Protein AF-A0A0N5CQH5-F1 (afdb_monomer_lite)

Foldseek 3Di:
DQPLDDQVNLVVVPPDDDDDDDDPPDDPVRVVVVVLVVSQVVSLVSHDQDPFDWDWDFDWDQDPPPRDTDGPDIDTDGDCVVVVVCVVPNGVPPPPDDD

Structure (mmCIF, N/CA/C/O backbone):
data_AF-A0A0N5CQH5-F1
#
_entry.id   AF-A0A0N5CQH5-F1
#
loop_
_atom_site.group_PDB
_atom_site.id
_atom_site.type_symbol
_atom_site.label_atom_id
_atom_site.label_alt_id
_atom_site.label_comp_id
_atom_site.label_asym_id
_atom_site.label_entity_id
_atom_site.label_seq_id
_atom_site.pdbx_PDB_ins_code
_atom_site.Cartn_x
_atom_site.Cartn_y
_atom_site.Cartn_z
_atom_site.occupancy
_atom_site.B_iso_or_equiv
_atom_site.auth_seq_id
_atom_site.auth_comp_id
_atom_site.auth_asym_id
_atom_site.auth_atom_id
_atom_site.pdbx_PDB_model_num
ATOM 1 N N . MET A 1 1 ? -9.190 -17.224 -14.661 1.00 32.72 1 MET A N 1
ATOM 2 C CA . MET A 1 1 ? -9.340 -17.250 -13.189 1.00 32.72 1 MET A CA 1
ATOM 3 C C . MET A 1 1 ? -8.285 -16.333 -12.590 1.00 32.72 1 MET A C 1
ATOM 5 O O . MET A 1 1 ? -7.110 -16.576 -12.823 1.00 32.72 1 MET A O 1
ATOM 9 N N . ARG A 1 2 ? -8.675 -15.240 -11.918 1.00 46.50 2 ARG A N 1
ATOM 10 C CA . ARG A 1 2 ? -7.734 -14.376 -11.185 1.00 46.50 2 ARG A CA 1
ATOM 11 C C . ARG A 1 2 ? -7.550 -14.997 -9.802 1.00 46.50 2 ARG A C 1
ATOM 13 O O . ARG A 1 2 ? -8.485 -14.977 -9.011 1.00 46.50 2 ARG A O 1
ATOM 20 N N . ASN A 1 3 ? -6.396 -15.605 -9.545 1.00 49.84 3 ASN A N 1
ATOM 21 C CA . ASN A 1 3 ? -6.068 -16.070 -8.201 1.00 49.84 3 ASN A CA 1
ATOM 22 C C . ASN A 1 3 ? -5.907 -14.832 -7.314 1.00 49.84 3 ASN A C 1
ATOM 24 O O . ASN A 1 3 ? -5.105 -13.960 -7.643 1.00 49.84 3 ASN A O 1
ATOM 28 N N . LEU A 1 4 ? -6.684 -14.733 -6.232 1.00 50.44 4 LEU A N 1
ATOM 29 C CA . LEU A 1 4 ? -6.477 -13.716 -5.203 1.00 50.44 4 LEU A CA 1
ATOM 30 C C . LEU A 1 4 ? -5.095 -13.941 -4.586 1.00 50.44 4 LEU A C 1
ATOM 32 O O . LEU A 1 4 ? -4.907 -14.799 -3.726 1.00 50.44 4 LEU A O 1
ATOM 36 N N . THR A 1 5 ? -4.102 -13.205 -5.068 1.00 59.34 5 THR A N 1
ATOM 37 C CA . THR A 1 5 ? -2.754 -13.242 -4.517 1.00 59.34 5 THR A CA 1
ATOM 38 C C . THR A 1 5 ? -2.713 -12.331 -3.305 1.00 59.34 5 THR A C 1
ATOM 40 O O . THR A 1 5 ? -2.864 -11.118 -3.425 1.00 59.34 5 THR A O 1
ATOM 43 N N . ASN A 1 6 ? -2.516 -12.929 -2.131 1.00 65.00 6 ASN A N 1
ATOM 44 C CA . ASN A 1 6 ? -2.274 -12.197 -0.895 1.00 65.00 6 ASN A CA 1
ATOM 45 C C . ASN A 1 6 ? -1.092 -11.231 -1.102 1.00 65.00 6 ASN A C 1
ATOM 47 O O . ASN A 1 6 ? -0.145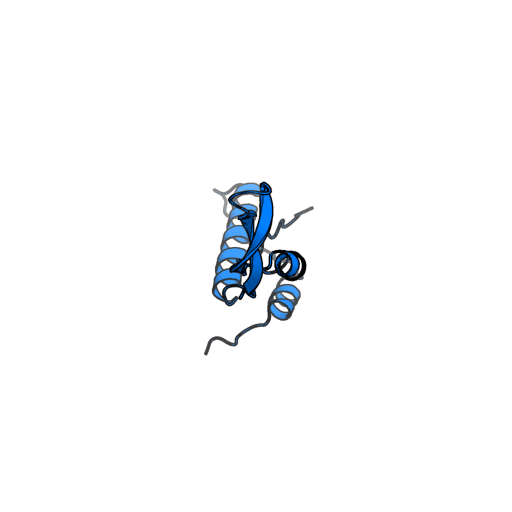 -11.569 -1.818 1.00 65.00 6 ASN A O 1
ATOM 51 N N . ALA A 1 7 ? -1.123 -10.043 -0.500 1.00 66.94 7 ALA A N 1
ATOM 52 C CA . ALA A 1 7 ? -0.135 -9.000 -0.797 1.00 66.94 7 ALA A CA 1
ATOM 53 C C . ALA A 1 7 ? 1.316 -9.431 -0.490 1.00 66.94 7 ALA A C 1
ATOM 55 O O . ALA A 1 7 ? 2.249 -9.013 -1.171 1.00 66.94 7 ALA A O 1
ATOM 56 N N . SER A 1 8 ? 1.499 -10.358 0.456 1.00 69.56 8 SER A N 1
ATOM 57 C CA . SER A 1 8 ? 2.779 -11.023 0.734 1.00 69.56 8 SER A CA 1
ATOM 58 C C . SER A 1 8 ? 3.344 -11.783 -0.471 1.00 69.56 8 SER A C 1
ATOM 60 O O . SER A 1 8 ? 4.550 -11.793 -0.692 1.00 69.56 8 SER A O 1
ATOM 62 N N . ASN A 1 9 ? 2.481 -12.406 -1.273 1.00 71.06 9 ASN A N 1
ATOM 63 C CA . ASN A 1 9 ? 2.888 -13.192 -2.435 1.00 71.06 9 ASN A CA 1
ATOM 64 C C . ASN A 1 9 ? 3.273 -12.277 -3.599 1.00 71.06 9 ASN A C 1
ATOM 66 O O . ASN A 1 9 ? 4.226 -12.570 -4.314 1.00 71.06 9 ASN A O 1
ATOM 70 N N . ILE A 1 10 ? 2.560 -11.156 -3.759 1.00 74.62 10 ILE A N 1
ATOM 71 C CA . ILE A 1 10 ? 2.904 -10.116 -4.737 1.00 74.62 10 ILE A CA 1
ATOM 72 C C . ILE A 1 10 ? 4.262 -9.513 -4.380 1.00 74.62 10 ILE A C 1
ATOM 74 O O . ILE A 1 10 ? 5.124 -9.396 -5.243 1.00 74.62 10 ILE A O 1
ATOM 78 N N . TRP A 1 11 ? 4.479 -9.199 -3.100 1.00 73.00 11 TRP A N 1
ATOM 79 C CA . TRP A 1 11 ? 5.759 -8.690 -2.618 1.00 73.00 11 TRP A CA 1
ATOM 80 C C . TRP A 1 11 ? 6.903 -9.657 -2.929 1.00 73.00 11 TRP A C 1
ATOM 82 O O . TRP A 1 11 ? 7.871 -9.262 -3.569 1.00 73.00 11 TRP A O 1
ATOM 92 N N . ASN A 1 12 ? 6.756 -10.938 -2.583 1.00 72.50 12 ASN A N 1
ATOM 93 C CA . ASN A 1 12 ? 7.766 -11.958 -2.880 1.00 72.50 12 ASN A CA 1
ATOM 94 C C . ASN A 1 12 ? 8.042 -12.109 -4.387 1.00 72.50 12 ASN A C 1
ATOM 96 O O . ASN A 1 12 ? 9.178 -12.364 -4.769 1.00 72.50 12 ASN A O 1
ATOM 100 N N . ALA A 1 13 ? 7.036 -11.920 -5.246 1.00 74.06 13 ALA A N 1
ATOM 101 C CA . ALA A 1 13 ? 7.209 -11.951 -6.700 1.00 74.06 13 ALA A CA 1
ATOM 102 C C . ALA A 1 13 ? 7.921 -10.704 -7.262 1.00 74.06 13 ALA A C 1
ATOM 104 O O . ALA A 1 13 ? 8.527 -10.779 -8.328 1.00 74.06 13 ALA A O 1
ATOM 105 N N . LEU A 1 14 ? 7.854 -9.567 -6.562 1.00 74.56 14 LEU A N 1
ATOM 106 C CA . LEU A 1 14 ? 8.508 -8.311 -6.948 1.00 74.56 14 LEU A CA 1
ATOM 107 C C . LEU A 1 14 ? 9.957 -8.197 -6.441 1.00 74.56 14 LEU A C 1
ATOM 109 O O . LEU A 1 14 ? 10.672 -7.285 -6.853 1.00 74.56 14 LEU A O 1
ATOM 113 N N . HIS A 1 15 ? 10.414 -9.123 -5.592 1.00 77.75 15 HIS A N 1
ATOM 114 C CA . HIS A 1 15 ? 11.809 -9.224 -5.143 1.00 77.75 15 HIS A CA 1
ATOM 115 C C . HIS A 1 15 ? 12.689 -9.902 -6.200 1.00 77.75 15 HIS A C 1
ATOM 117 O O . HIS A 1 15 ? 13.067 -11.065 -6.075 1.00 77.75 15 HIS A O 1
ATOM 123 N N . GLY A 1 16 ? 13.017 -9.171 -7.266 1.00 77.31 16 GLY A N 1
ATOM 124 C CA . GLY A 1 16 ? 13.861 -9.676 -8.348 1.00 77.31 16 GLY A CA 1
ATOM 125 C C . GLY A 1 16 ? 14.530 -8.577 -9.171 1.00 77.31 16 GLY A C 1
ATOM 126 O O . GLY A 1 16 ? 14.294 -7.388 -8.972 1.00 77.31 16 GLY A O 1
ATOM 127 N N . ILE A 1 17 ? 15.375 -8.992 -10.116 1.00 80.94 17 ILE A N 1
ATOM 128 C CA . ILE A 1 17 ? 16.052 -8.097 -11.063 1.00 80.94 17 ILE A CA 1
ATOM 129 C C . ILE A 1 17 ? 15.301 -8.141 -12.394 1.00 80.94 17 ILE A C 1
ATOM 131 O O . ILE A 1 17 ? 15.041 -9.219 -12.929 1.00 80.94 17 ILE A O 1
ATOM 135 N N . LEU A 1 18 ? 14.975 -6.970 -12.946 1.00 82.62 18 LEU A N 1
ATOM 136 C CA . LEU A 1 18 ? 14.311 -6.839 -14.240 1.00 82.62 18 LEU A CA 1
AT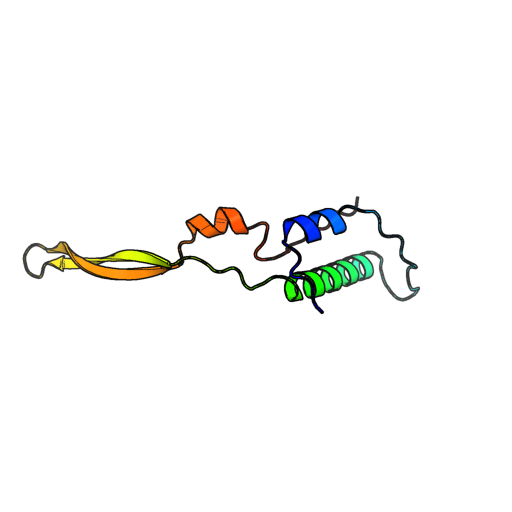OM 137 C C . LEU A 1 18 ? 15.271 -6.235 -15.275 1.00 82.62 18 LEU A C 1
ATOM 139 O O . LEU A 1 18 ? 15.623 -5.059 -15.199 1.00 82.62 18 LEU A O 1
ATOM 143 N N . CYS A 1 19 ? 15.650 -7.030 -16.276 1.00 85.81 19 CYS A N 1
ATOM 144 C CA . CYS A 1 19 ? 16.433 -6.568 -17.421 1.00 85.81 19 CYS A CA 1
ATOM 145 C C . CYS A 1 19 ? 15.492 -6.132 -18.551 1.00 85.81 19 CYS A C 1
ATOM 147 O O . CYS A 1 19 ? 14.693 -6.932 -19.034 1.00 85.81 19 CYS A O 1
ATOM 149 N N . VAL A 1 20 ? 15.591 -4.875 -18.989 1.00 86.56 20 VAL A N 1
ATOM 150 C CA . VAL A 1 20 ? 14.704 -4.307 -20.019 1.00 86.56 20 VAL A CA 1
ATOM 151 C C . VAL A 1 20 ? 15.515 -3.677 -21.137 1.00 86.56 20 VAL A C 1
ATOM 153 O O . VAL A 1 20 ? 16.506 -2.991 -20.890 1.00 86.56 20 VAL A O 1
ATOM 156 N N . HIS A 1 21 ? 15.064 -3.865 -22.376 1.00 90.31 21 HIS A N 1
ATOM 157 C CA . HIS A 1 21 ? 15.626 -3.146 -23.510 1.00 90.31 21 HIS A CA 1
ATOM 158 C C . HIS A 1 21 ? 15.230 -1.668 -23.430 1.00 90.31 21 HIS A C 1
ATOM 160 O O . HIS A 1 21 ? 14.044 -1.336 -23.445 1.00 90.31 21 HIS A O 1
ATOM 166 N N . LYS A 1 22 ? 16.219 -0.773 -23.340 1.00 89.50 22 LYS A N 1
ATOM 167 C CA . LYS A 1 22 ? 15.979 0.670 -23.268 1.00 89.50 22 LYS A CA 1
ATOM 168 C C . LYS A 1 22 ? 15.655 1.222 -24.667 1.00 89.50 22 LYS A C 1
ATOM 170 O O . LYS A 1 22 ? 16.552 1.244 -25.512 1.00 89.50 22 LYS A O 1
ATOM 175 N N . PRO A 1 23 ? 14.449 1.771 -24.904 1.00 89.44 23 PRO A N 1
ATOM 176 C CA . PRO A 1 23 ? 14.147 2.442 -26.162 1.00 89.44 23 PRO A CA 1
ATOM 177 C C . PRO A 1 23 ? 14.989 3.716 -26.325 1.00 89.44 23 PRO A C 1
ATOM 179 O O . PRO A 1 23 ? 15.362 4.382 -25.347 1.00 89.44 23 PRO A O 1
ATOM 182 N N . ARG A 1 24 ? 15.317 4.054 -27.578 1.00 88.69 24 ARG A N 1
ATOM 183 C CA . ARG A 1 24 ? 16.208 5.178 -27.909 1.00 88.69 24 ARG A CA 1
ATOM 184 C C . ARG A 1 24 ? 15.641 6.519 -27.428 1.00 88.69 24 ARG A C 1
ATOM 186 O O . ARG A 1 24 ? 16.380 7.279 -26.810 1.00 88.69 24 ARG A O 1
ATOM 193 N N . ASP A 1 25 ? 14.335 6.727 -27.582 1.00 91.81 25 ASP A N 1
ATOM 194 C CA . ASP A 1 25 ? 13.659 8.016 -27.351 1.00 91.81 25 ASP A CA 1
ATOM 195 C C . ASP A 1 25 ? 13.232 8.265 -25.894 1.00 91.81 25 ASP A C 1
ATOM 197 O O . ASP A 1 25 ? 12.548 9.240 -25.590 1.00 91.81 25 ASP A O 1
ATOM 201 N N . MET A 1 26 ? 13.628 7.392 -24.963 1.00 91.06 26 MET A N 1
ATOM 202 C CA . MET A 1 26 ? 13.251 7.496 -23.553 1.00 91.06 26 MET A CA 1
ATOM 203 C C . MET A 1 26 ? 14.480 7.666 -22.661 1.00 91.06 26 MET A C 1
ATOM 205 O O . MET A 1 26 ? 15.474 6.947 -22.795 1.00 91.06 26 MET A O 1
ATOM 209 N N . SER A 1 27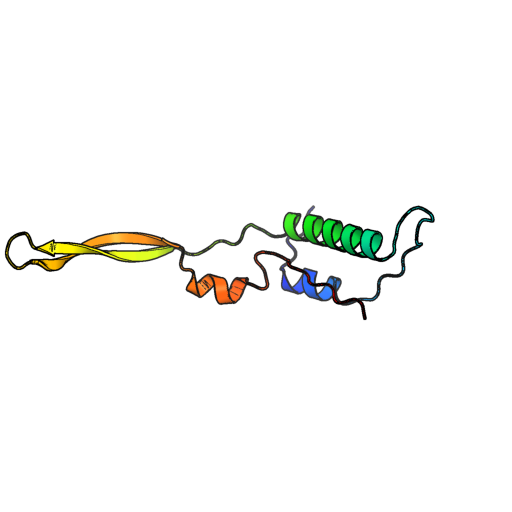 ? 14.414 8.596 -21.706 1.00 91.56 27 SER A N 1
ATOM 210 C CA . SER A 1 27 ? 15.436 8.711 -20.663 1.00 91.56 27 SER A CA 1
ATOM 211 C C . SER A 1 27 ? 15.315 7.564 -19.657 1.00 91.56 27 SER A C 1
ATOM 213 O O . SER A 1 27 ? 14.229 7.027 -19.431 1.00 91.56 27 SER A O 1
ATOM 215 N N . LEU A 1 28 ? 16.421 7.200 -19.001 1.00 86.81 28 LEU A N 1
ATOM 216 C CA . LEU A 1 28 ? 16.410 6.162 -17.962 1.00 86.81 28 LEU A CA 1
ATOM 217 C C . LEU A 1 28 ? 15.426 6.496 -16.831 1.00 86.81 28 LEU A C 1
ATOM 219 O O . LEU A 1 28 ? 14.702 5.623 -16.365 1.00 86.81 28 LEU A O 1
ATOM 223 N N . GLY A 1 29 ? 15.337 7.768 -16.430 1.00 88.44 29 GLY A N 1
ATOM 224 C CA . GLY A 1 29 ? 14.395 8.213 -15.400 1.00 88.44 29 GLY A CA 1
ATOM 225 C C . GLY A 1 29 ? 12.926 8.156 -15.835 1.00 88.44 29 GLY A C 1
ATOM 226 O O . GLY A 1 29 ? 12.050 7.930 -15.002 1.00 88.44 29 GLY A O 1
ATOM 227 N N . ALA A 1 30 ? 12.630 8.353 -17.124 1.00 88.62 30 ALA A N 1
ATOM 228 C CA . ALA A 1 30 ? 11.281 8.165 -17.657 1.00 88.62 30 ALA A CA 1
ATOM 229 C C . ALA A 1 30 ? 10.915 6.675 -17.731 1.00 88.62 30 ALA A C 1
ATOM 231 O O . ALA A 1 30 ? 9.819 6.304 -17.320 1.00 88.62 30 ALA A O 1
ATOM 232 N N . LEU A 1 31 ? 11.854 5.821 -18.154 1.00 88.69 31 LEU A N 1
ATOM 233 C CA . LEU A 1 31 ? 11.662 4.370 -18.202 1.00 88.69 31 LEU A CA 1
ATOM 234 C C . LEU A 1 31 ? 11.440 3.775 -16.805 1.00 88.69 31 LEU A C 1
ATOM 236 O O . LEU A 1 31 ? 10.500 3.009 -16.615 1.00 88.69 31 LEU A O 1
ATOM 240 N N . LYS A 1 32 ? 12.245 4.179 -15.810 1.00 87.44 32 LYS A N 1
ATOM 241 C CA . LYS A 1 32 ? 12.069 3.774 -14.404 1.00 87.44 32 LYS A CA 1
ATOM 242 C C . LYS A 1 32 ? 10.666 4.134 -13.905 1.00 87.44 32 LYS A C 1
ATOM 244 O O . LYS A 1 32 ? 9.950 3.269 -13.414 1.00 87.44 32 LYS A O 1
ATOM 249 N N . ARG A 1 33 ? 10.236 5.388 -14.095 1.00 87.94 33 ARG A N 1
ATOM 250 C CA . ARG A 1 33 ? 8.894 5.847 -13.688 1.00 87.94 33 ARG A CA 1
ATOM 251 C C . ARG A 1 33 ? 7.773 5.090 -14.396 1.00 87.94 33 ARG A C 1
ATOM 253 O O . ARG A 1 33 ? 6.801 4.721 -13.748 1.00 87.94 33 ARG A O 1
ATOM 260 N N . TYR A 1 34 ? 7.924 4.834 -15.693 1.00 90.12 34 TYR A N 1
ATOM 261 C CA . TYR A 1 34 ? 6.950 4.081 -16.479 1.00 90.12 34 TYR A CA 1
ATOM 262 C C . TYR A 1 34 ? 6.782 2.645 -15.964 1.00 90.12 34 TYR A C 1
ATOM 264 O O . TYR A 1 34 ? 5.658 2.197 -15.745 1.00 90.12 34 TYR A O 1
ATOM 272 N N . LEU A 1 35 ? 7.893 1.943 -15.717 1.00 88.44 35 LEU A N 1
ATOM 273 C CA . LEU A 1 35 ? 7.872 0.576 -15.192 1.00 88.44 35 LEU A CA 1
ATOM 274 C C . LEU A 1 35 ? 7.236 0.522 -13.803 1.00 88.44 35 LEU A C 1
ATOM 276 O O . LEU A 1 35 ? 6.353 -0.299 -13.575 1.00 88.44 35 LEU A O 1
ATOM 280 N N . VAL A 1 36 ? 7.629 1.430 -12.903 1.00 86.44 36 VAL A N 1
ATOM 281 C CA . VAL A 1 36 ? 7.044 1.525 -11.557 1.00 86.44 36 VAL A CA 1
ATOM 282 C C . VAL A 1 36 ? 5.541 1.776 -11.636 1.00 86.44 36 VAL A C 1
ATOM 284 O O . VAL A 1 36 ? 4.772 1.043 -11.024 1.00 86.44 36 VAL A O 1
ATOM 287 N N . SER A 1 37 ? 5.110 2.758 -12.432 1.00 87.44 37 SER A N 1
ATOM 288 C CA . SER A 1 37 ? 3.692 3.085 -12.613 1.00 87.44 37 SER A CA 1
ATOM 289 C C . SER A 1 37 ? 2.894 1.875 -13.097 1.00 87.44 37 SER A C 1
ATOM 291 O O . SER A 1 37 ? 1.896 1.528 -12.468 1.00 87.44 37 SER A O 1
ATOM 293 N N . ARG A 1 38 ? 3.359 1.163 -14.133 1.00 89.00 38 ARG A N 1
ATOM 294 C CA . ARG A 1 38 ? 2.630 -0.008 -14.639 1.00 89.00 38 ARG A CA 1
ATOM 295 C C . ARG A 1 38 ? 2.634 -1.206 -13.704 1.00 89.00 38 ARG A C 1
ATOM 297 O O . ARG A 1 38 ? 1.616 -1.889 -13.615 1.00 89.00 38 ARG A O 1
ATOM 304 N N . ILE A 1 39 ? 3.735 -1.464 -13.003 1.00 85.31 39 ILE A N 1
ATOM 305 C CA . ILE A 1 39 ? 3.789 -2.536 -12.004 1.00 85.31 39 ILE A CA 1
ATOM 306 C C . ILE A 1 39 ? 2.824 -2.225 -10.858 1.00 85.31 39 ILE A C 1
ATOM 308 O O . ILE A 1 39 ? 2.013 -3.078 -10.505 1.00 85.31 39 ILE A O 1
ATOM 312 N N . CYS A 1 40 ? 2.861 -1.003 -10.319 1.00 82.06 40 CYS A N 1
ATOM 313 C CA . CYS A 1 40 ? 1.988 -0.593 -9.224 1.00 82.06 40 CYS A CA 1
ATOM 314 C C . CYS A 1 40 ? 0.513 -0.607 -9.627 1.00 82.06 40 CYS A C 1
ATOM 316 O O . CYS A 1 40 ? -0.307 -1.110 -8.871 1.00 82.06 40 CYS A O 1
ATOM 318 N N . GLU A 1 41 ? 0.153 -0.108 -10.809 1.00 84.06 41 GLU A N 1
ATOM 319 C CA . GLU A 1 41 ? -1.235 -0.137 -11.286 1.00 84.06 41 GLU A CA 1
ATOM 320 C C . GLU A 1 41 ? -1.767 -1.565 -11.424 1.00 84.06 41 GLU A C 1
ATOM 322 O O . GLU A 1 41 ? -2.863 -1.866 -10.948 1.00 84.06 41 GLU A O 1
ATOM 327 N N . ASN A 1 42 ? -0.974 -2.465 -12.010 1.00 82.81 42 ASN A N 1
ATOM 328 C CA . ASN A 1 42 ? -1.368 -3.861 -12.162 1.00 82.81 42 ASN A CA 1
ATOM 329 C C . ASN A 1 42 ? -1.443 -4.582 -10.808 1.00 82.81 42 ASN A C 1
ATOM 331 O O . ASN A 1 42 ? -2.388 -5.333 -10.576 1.00 82.81 42 ASN A O 1
ATOM 335 N N . ALA A 1 43 ? -0.487 -4.344 -9.906 1.00 78.00 43 ALA A N 1
ATOM 336 C CA . ALA A 1 43 ? -0.491 -4.916 -8.561 1.00 78.00 43 ALA A CA 1
ATOM 337 C C . ALA A 1 43 ? -1.691 -4.416 -7.742 1.00 78.00 43 ALA A C 1
ATOM 339 O O . ALA A 1 43 ? -2.417 -5.214 -7.153 1.00 78.00 43 ALA A O 1
ATOM 340 N N . ASN A 1 44 ? -1.963 -3.110 -7.777 1.00 76.88 44 ASN A N 1
ATOM 341 C CA . ASN A 1 44 ? -3.098 -2.503 -7.088 1.00 76.88 44 ASN A CA 1
ATOM 342 C C . ASN A 1 44 ? -4.439 -3.013 -7.638 1.00 76.88 44 ASN A C 1
ATOM 344 O O . ASN A 1 44 ? -5.375 -3.192 -6.869 1.00 76.88 44 ASN A O 1
ATOM 348 N N . GLY A 1 45 ? -4.534 -3.303 -8.942 1.00 76.38 45 GLY A N 1
ATOM 349 C CA . GLY A 1 45 ? -5.729 -3.903 -9.547 1.00 76.38 45 GLY A CA 1
ATOM 350 C C . GLY A 1 45 ? -5.983 -5.365 -9.150 1.00 76.38 45 GLY A C 1
ATOM 351 O O . GLY A 1 45 ? -7.094 -5.865 -9.335 1.00 76.38 45 GLY A O 1
ATOM 352 N N . LEU A 1 46 ? -4.970 -6.058 -8.618 1.00 71.50 46 LEU A N 1
ATOM 353 C CA . LEU A 1 46 ? -5.080 -7.424 -8.093 1.00 71.50 46 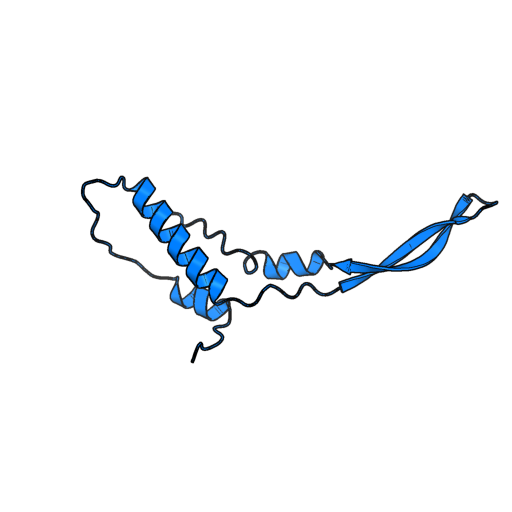LEU A CA 1
ATOM 354 C C . LEU A 1 46 ? -5.383 -7.454 -6.589 1.00 71.50 46 LEU A C 1
ATOM 356 O O . LEU A 1 46 ? -5.928 -8.443 -6.096 1.00 71.50 46 LEU A O 1
ATOM 360 N N . CYS A 1 47 ? -5.049 -6.385 -5.866 1.00 66.81 47 CYS A N 1
ATOM 361 C CA . CYS A 1 47 ? -5.360 -6.239 -4.451 1.00 66.81 47 CYS A CA 1
ATOM 362 C C . CYS A 1 47 ? -6.832 -5.849 -4.250 1.00 66.81 47 CYS A C 1
ATOM 364 O O . CYS A 1 47 ? -7.366 -4.975 -4.930 1.00 66.81 47 CYS A O 1
ATOM 366 N N . LEU A 1 48 ? -7.496 -6.472 -3.272 1.00 62.84 48 LEU A N 1
ATOM 367 C CA . LEU A 1 48 ? -8.793 -5.982 -2.804 1.00 62.84 48 LEU A CA 1
ATOM 368 C C . LEU A 1 48 ? -8.608 -4.614 -2.126 1.00 62.84 48 LEU A C 1
ATOM 370 O O . LEU A 1 48 ? -7.591 -4.411 -1.454 1.00 62.84 48 LEU A O 1
ATOM 374 N N . PRO A 1 49 ? -9.584 -3.692 -2.241 1.00 64.44 49 PRO A N 1
ATOM 375 C CA . PRO A 1 49 ? -9.556 -2.457 -1.470 1.00 64.44 49 PRO A CA 1
ATOM 376 C C . PRO A 1 49 ? -9.441 -2.799 0.017 1.00 64.44 49 PRO A C 1
ATOM 378 O O . PRO A 1 49 ? -10.150 -3.677 0.517 1.00 64.44 49 PRO A O 1
ATOM 381 N N . ALA A 1 50 ? -8.520 -2.129 0.712 1.00 64.38 50 ALA A N 1
ATOM 382 C CA . ALA A 1 50 ? -8.292 -2.365 2.128 1.00 64.38 50 ALA A CA 1
ATOM 383 C C . ALA A 1 50 ? -9.604 -2.153 2.898 1.00 64.38 50 ALA A C 1
ATOM 385 O O . ALA A 1 50 ? -10.151 -1.049 2.923 1.00 64.38 50 ALA A O 1
ATOM 386 N N . GLN A 1 51 ? -10.120 -3.215 3.520 1.00 65.44 51 GLN A N 1
ATOM 387 C CA . GLN A 1 51 ? -11.273 -3.106 4.407 1.00 65.44 51 GLN A CA 1
ATOM 388 C C . GLN A 1 51 ? -10.797 -2.473 5.712 1.00 65.44 51 GLN A C 1
ATOM 390 O O . GLN A 1 51 ? -10.210 -3.142 6.561 1.00 65.44 51 GLN A O 1
ATOM 395 N N . ILE A 1 52 ? -10.999 -1.162 5.849 1.00 72.19 52 ILE A N 1
ATOM 396 C CA . ILE A 1 52 ? -10.696 -0.455 7.092 1.00 72.19 52 ILE A CA 1
ATOM 397 C C . ILE A 1 52 ? -11.827 -0.770 8.078 1.00 72.19 52 ILE A C 1
ATOM 399 O O . ILE A 1 52 ? -12.977 -0.414 7.799 1.00 72.19 52 ILE A O 1
ATOM 403 N N . PRO A 1 53 ? -11.545 -1.436 9.211 1.00 81.44 53 PRO A N 1
ATOM 404 C CA . PRO A 1 53 ? -12.574 -1.709 10.199 1.00 81.44 53 PRO A CA 1
ATOM 405 C C . PRO A 1 53 ? -13.087 -0.398 10.799 1.00 81.44 53 PRO A C 1
ATOM 407 O O . PRO A 1 53 ? -12.341 0.569 10.966 1.00 81.44 53 PRO A O 1
ATOM 410 N N . LEU A 1 54 ? -14.378 -0.364 11.115 1.00 84.88 54 LEU A N 1
ATOM 411 C CA . LEU A 1 54 ? -14.997 0.770 11.791 1.00 84.88 54 LEU A CA 1
ATOM 412 C C . LEU A 1 54 ? -14.867 0.596 13.309 1.00 84.88 54 LEU A C 1
ATOM 414 O O . LEU A 1 54 ? -15.088 -0.495 13.830 1.00 84.88 54 LEU A O 1
ATOM 418 N N . MET A 1 55 ? -14.546 1.681 14.006 1.00 88.25 55 MET A N 1
ATOM 419 C CA . MET A 1 55 ? -14.532 1.795 15.461 1.00 88.25 55 MET A CA 1
ATOM 420 C C . MET A 1 55 ? -15.641 2.737 15.922 1.00 88.25 55 MET A C 1
ATOM 422 O O . MET A 1 55 ? -15.964 3.727 15.263 1.00 88.25 55 MET A O 1
ATOM 426 N N . GLU A 1 56 ? -16.215 2.426 17.076 1.00 90.56 56 GLU A N 1
ATOM 427 C CA . GLU A 1 56 ? -17.202 3.272 17.733 1.00 90.56 56 GLU A CA 1
ATOM 428 C C . GLU A 1 56 ? -16.496 4.333 18.579 1.00 90.56 56 GLU A C 1
ATOM 430 O O . GLU A 1 56 ? -15.641 4.027 19.410 1.00 90.56 56 GLU A O 1
ATOM 435 N N . VAL A 1 57 ? -16.839 5.597 18.339 1.00 89.06 57 VAL A N 1
ATOM 436 C CA . VAL A 1 57 ? -16.286 6.758 19.039 1.00 89.06 57 VAL A CA 1
ATOM 437 C C . VAL A 1 57 ? -17.436 7.492 19.726 1.00 89.06 57 VAL A C 1
ATOM 439 O O . VAL A 1 57 ? -18.460 7.728 19.078 1.00 89.06 57 VAL A O 1
ATOM 442 N N . PRO A 1 58 ? -17.308 7.867 21.009 1.00 90.75 58 PRO A N 1
ATOM 443 C CA . PRO A 1 58 ? -18.356 8.604 21.699 1.00 90.75 58 PRO A CA 1
ATOM 444 C C . PRO A 1 58 ? -18.551 9.993 21.088 1.00 90.75 58 PRO A C 1
ATOM 446 O O . PRO A 1 58 ? -17.590 10.711 20.805 1.00 90.75 58 PRO A O 1
ATOM 449 N N . ILE A 1 59 ? -19.812 10.367 20.894 1.00 90.19 59 ILE A N 1
ATOM 450 C CA . ILE A 1 59 ? -20.220 11.736 20.592 1.00 90.19 59 ILE A CA 1
ATOM 451 C C . ILE A 1 59 ? -20.369 12.441 21.933 1.00 90.19 59 ILE A C 1
ATOM 453 O O . ILE A 1 59 ? -21.160 12.009 22.772 1.00 90.19 59 ILE A O 1
ATOM 457 N N . VAL A 1 60 ? -19.574 13.488 22.136 1.00 91.50 60 VAL A N 1
ATOM 458 C CA . VAL A 1 60 ? -19.573 14.274 23.368 1.00 91.50 60 VAL A CA 1
ATOM 459 C C . VAL A 1 60 ? -20.206 15.622 23.078 1.00 91.50 60 VAL A C 1
ATOM 461 O O . VAL A 1 60 ? -19.720 16.357 22.219 1.00 91.50 60 VAL A O 1
ATOM 464 N N . GLU A 1 61 ? -21.267 15.939 23.807 1.00 90.69 61 GLU A N 1
ATOM 465 C CA . GLU A 1 61 ? -21.942 17.232 23.754 1.00 90.69 61 GLU A CA 1
ATOM 466 C C . GLU A 1 61 ? -21.930 17.887 25.140 1.00 90.69 61 GLU A C 1
ATOM 468 O O . GLU A 1 61 ? -21.880 17.189 26.162 1.00 90.69 61 GLU A O 1
ATOM 473 N N . PRO A 1 62 ? -21.924 19.227 25.207 1.00 90.75 62 PRO A N 1
ATOM 474 C CA . PRO A 1 62 ? -21.977 19.926 26.478 1.00 90.75 62 PRO A CA 1
ATOM 475 C C . PRO A 1 62 ? -23.356 19.761 27.119 1.00 90.75 62 PRO A C 1
ATOM 477 O O . PRO A 1 62 ? -24.389 19.991 26.489 1.00 90.75 62 PRO A O 1
ATOM 480 N N . HIS A 1 63 ? -23.381 19.418 28.406 1.00 88.06 63 HIS A N 1
ATOM 481 C CA . HIS A 1 63 ? -24.616 19.418 29.177 1.00 88.06 63 HIS A CA 1
ATOM 482 C C . HIS A 1 63 ? -25.204 20.843 29.214 1.00 88.06 63 HIS A C 1
ATOM 484 O O . HIS A 1 63 ? -24.483 21.779 29.571 1.00 88.06 63 HIS A O 1
ATOM 490 N N . PRO A 1 64 ? -26.511 21.033 28.955 1.00 85.31 64 PRO A N 1
ATOM 491 C CA . PRO A 1 64 ? -27.125 22.355 28.754 1.00 85.31 64 PRO A CA 1
ATOM 492 C C . PRO A 1 64 ? -27.048 23.308 29.960 1.00 85.31 64 PRO A C 1
ATOM 494 O O . PRO A 1 64 ? -27.310 24.497 29.823 1.00 85.31 64 PRO A O 1
ATOM 497 N N . VAL A 1 65 ? -26.684 22.796 31.137 1.00 88.50 65 VAL A N 1
ATOM 498 C CA . VAL A 1 65 ? -26.632 23.552 32.401 1.00 88.50 65 V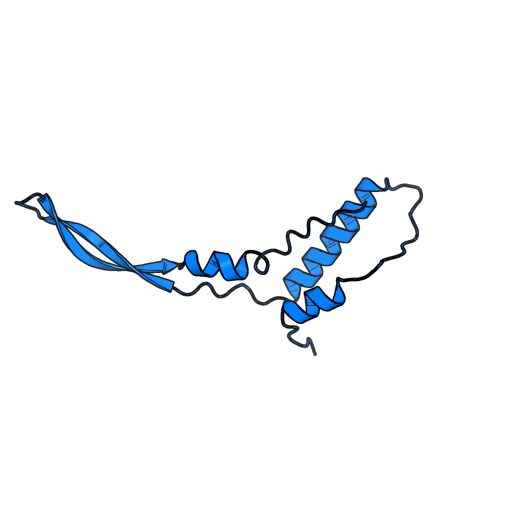AL A CA 1
ATOM 499 C C . VAL A 1 65 ? -25.216 23.593 32.972 1.00 88.50 65 VAL A C 1
ATOM 501 O O . VAL A 1 65 ? -24.653 24.665 33.153 1.00 88.50 65 VAL A O 1
ATOM 504 N N . SER A 1 66 ? -24.613 22.432 33.238 1.00 89.44 66 SER A N 1
ATOM 505 C CA . SER A 1 66 ? -23.277 22.335 33.833 1.00 89.44 66 SER A CA 1
ATOM 506 C C . SER A 1 66 ? -22.131 22.516 32.838 1.00 89.44 66 SER A C 1
ATOM 508 O O . SER A 1 66 ? -20.985 22.573 33.274 1.00 89.44 66 SER A O 1
ATOM 510 N N . GLN A 1 67 ? -22.407 22.551 31.524 1.00 88.00 67 GLN A N 1
ATOM 511 C CA . GLN A 1 67 ? -21.401 22.556 30.447 1.00 88.00 67 GLN A CA 1
ATOM 512 C C . GLN A 1 67 ? -20.410 21.379 30.515 1.00 88.00 67 GLN A C 1
ATOM 514 O O . GLN A 1 67 ? -19.402 21.356 29.811 1.00 88.00 67 GLN A O 1
ATOM 519 N N . ALA A 1 68 ? -20.694 20.373 31.347 1.00 89.12 68 ALA A N 1
ATOM 520 C CA . ALA A 1 68 ? -19.868 19.188 31.467 1.00 89.12 68 ALA A CA 1
ATOM 521 C C . ALA A 1 68 ? -19.984 18.339 30.189 1.00 89.12 68 ALA A C 1
ATOM 523 O O . ALA A 1 68 ? -21.074 18.257 29.616 1.00 89.12 68 ALA A O 1
ATOM 524 N N . PRO A 1 69 ? -18.898 17.690 29.741 1.00 87.31 69 PRO A N 1
ATOM 525 C CA . PRO A 1 69 ? -18.942 16.797 28.592 1.00 87.31 69 PRO A CA 1
ATOM 526 C C . PRO A 1 69 ? -19.788 15.559 28.913 1.00 87.31 69 PRO A C 1
ATOM 528 O O . PRO A 1 69 ? -19.463 14.801 29.827 1.00 87.31 69 PRO A O 1
ATOM 531 N N . VAL A 1 70 ? -20.860 15.340 28.150 1.00 89.75 70 VAL A N 1
ATOM 532 C CA . VAL A 1 70 ? -21.741 14.173 28.280 1.00 89.75 70 VAL A CA 1
ATOM 533 C C . VAL A 1 70 ? -21.718 13.372 26.988 1.00 89.75 70 VAL A C 1
ATOM 535 O O . VAL A 1 70 ? -21.778 13.927 25.892 1.00 89.75 70 VAL A O 1
ATOM 538 N N . VAL A 1 71 ? -21.621 12.048 27.115 1.00 89.88 71 VAL A N 1
ATOM 539 C CA . VAL A 1 71 ? -21.706 11.137 25.971 1.00 89.88 71 VAL A CA 1
ATOM 540 C C . VAL A 1 71 ? -23.173 10.983 25.579 1.00 89.88 71 VAL A C 1
ATOM 542 O O . VAL A 1 71 ? -23.953 10.403 26.329 1.00 89.88 71 VAL A O 1
ATOM 545 N N . VAL A 1 72 ? -23.540 11.495 24.407 1.00 89.62 72 VAL A N 1
ATOM 546 C CA . VAL A 1 72 ? -24.923 11.473 23.891 1.00 89.62 72 VAL A CA 1
ATOM 547 C C . VAL A 1 72 ? -25.175 10.339 22.898 1.00 89.62 72 VAL A C 1
ATOM 549 O O . VAL A 1 72 ? -26.316 10.044 22.553 1.00 89.62 72 VAL A O 1
ATOM 552 N N . GLY A 1 73 ? -24.117 9.672 22.439 1.00 90.06 73 GLY A N 1
ATOM 553 C CA . GLY A 1 73 ? -24.233 8.555 21.512 1.00 90.06 73 GLY A CA 1
ATOM 554 C C . GLY A 1 73 ? -22.886 8.028 21.042 1.00 90.06 73 GLY A C 1
ATOM 555 O O . GLY A 1 73 ? -21.828 8.463 21.499 1.00 90.06 73 GLY A O 1
ATOM 556 N N . LEU A 1 74 ? -22.937 7.090 20.099 1.00 90.69 74 LEU A N 1
ATOM 557 C CA . LEU A 1 74 ? -21.769 6.492 19.461 1.00 90.69 74 LEU A CA 1
ATOM 558 C C . LEU A 1 74 ? -21.815 6.769 17.958 1.00 90.69 74 LEU A C 1
ATOM 560 O O . LEU A 1 74 ? -22.834 6.540 17.307 1.00 90.69 74 LEU A O 1
ATOM 564 N N . ARG A 1 75 ? -20.700 7.236 17.391 1.00 89.44 75 ARG A N 1
ATOM 565 C CA . ARG A 1 75 ? -20.508 7.350 15.940 1.00 89.44 75 ARG A CA 1
ATOM 566 C C . ARG A 1 75 ? -19.540 6.283 15.454 1.00 89.44 75 ARG A C 1
ATOM 568 O O . ARG A 1 75 ? -18.515 6.036 16.084 1.00 89.44 75 ARG A O 1
ATOM 575 N N . LYS A 1 76 ? -19.831 5.693 14.297 1.00 88.94 76 LYS A N 1
ATOM 576 C CA . LYS A 1 76 ? -18.895 4.793 13.613 1.00 88.94 76 LYS A CA 1
ATOM 577 C C . LYS A 1 76 ? -17.898 5.629 12.816 1.00 88.94 76 LYS A C 1
ATOM 579 O O . LYS A 1 76 ? -18.302 6.457 12.003 1.00 88.94 76 LYS A O 1
ATOM 584 N N . GLN A 1 77 ? -16.607 5.427 13.050 1.00 83.38 77 GLN A N 1
ATOM 585 C CA . GLN A 1 77 ? -15.520 6.066 12.308 1.00 83.38 77 GLN A CA 1
ATOM 586 C C . GLN A 1 77 ? -14.494 5.021 11.861 1.00 83.38 77 GLN A C 1
ATOM 588 O O . GLN A 1 77 ? -14.350 4.003 12.531 1.00 83.38 77 GLN A O 1
ATOM 593 N N . PRO A 1 78 ? -13.764 5.236 10.756 1.00 80.75 78 PRO A N 1
ATOM 594 C CA . PRO A 1 78 ? -12.693 4.331 10.351 1.00 80.75 78 PRO A CA 1
ATOM 595 C C . PRO A 1 78 ? -11.596 4.251 11.419 1.00 80.75 78 PRO A C 1
ATOM 597 O O . PRO A 1 78 ? -11.120 5.281 11.904 1.00 80.75 78 PRO A O 1
ATOM 600 N N . ASP A 1 79 ? -11.171 3.039 11.773 1.00 81.62 79 ASP A N 1
ATOM 601 C CA . ASP A 1 79 ? -10.050 2.837 12.684 1.00 81.62 79 ASP A CA 1
ATOM 602 C C . ASP A 1 79 ? -8.716 3.014 11.949 1.00 81.62 79 ASP A C 1
ATOM 604 O O . ASP A 1 79 ? -8.156 2.095 11.346 1.00 81.62 79 ASP A O 1
ATOM 608 N N . TYR A 1 80 ? -8.157 4.216 12.036 1.00 68.88 80 TYR A N 1
ATOM 609 C CA . TYR A 1 80 ? -6.858 4.514 11.438 1.00 68.88 80 TYR A CA 1
ATOM 610 C C . TYR A 1 80 ? -5.671 3.871 12.175 1.00 68.88 80 TYR A C 1
ATOM 612 O O . TYR A 1 80 ? -4.570 3.842 11.622 1.00 68.88 80 TYR A O 1
ATOM 620 N N . LYS A 1 81 ? -5.853 3.289 13.373 1.00 70.62 81 LYS A N 1
ATOM 621 C CA . LYS A 1 81 ? -4.799 2.473 14.010 1.00 70.62 81 LYS A CA 1
ATOM 622 C C . LYS A 1 81 ? -4.536 1.209 13.196 1.00 70.62 81 LYS A C 1
ATOM 624 O O . LYS A 1 81 ? -3.386 0.787 13.077 1.00 70.62 81 LYS A O 1
ATOM 629 N N . TYR A 1 82 ? -5.578 0.676 12.558 1.00 61.12 82 TYR A N 1
ATOM 630 C CA . TYR A 1 82 ? -5.479 -0.426 11.606 1.00 61.12 82 TYR A CA 1
ATOM 631 C C . TYR A 1 82 ? -4.678 -0.050 10.355 1.00 61.12 82 TYR A C 1
ATOM 633 O O . TYR A 1 82 ? -3.975 -0.888 9.788 1.00 61.12 82 TYR A O 1
ATOM 641 N N . CYS A 1 83 ? -4.689 1.230 9.975 1.00 52.22 83 CYS A N 1
ATOM 642 C CA . CYS A 1 83 ? -3.935 1.726 8.831 1.00 52.22 83 CYS A CA 1
ATOM 643 C C . CYS A 1 83 ? -2.419 1.552 9.021 1.00 52.22 83 CYS A C 1
ATOM 645 O O . CYS A 1 83 ? -1.736 1.272 8.053 1.00 52.22 83 CYS A O 1
ATOM 647 N N . LYS A 1 84 ? -1.863 1.561 10.245 1.00 49.31 84 LYS A N 1
ATOM 648 C CA . LYS A 1 84 ? -0.420 1.287 10.450 1.00 49.31 84 LYS A CA 1
ATOM 649 C C . LYS A 1 84 ? 0.009 -0.129 10.037 1.00 49.31 84 LYS A C 1
ATOM 651 O O . LYS A 1 84 ? 1.170 -0.330 9.699 1.00 49.31 84 LYS A O 1
ATOM 656 N N . ARG A 1 85 ? -0.916 -1.096 10.037 1.00 45.19 85 ARG A N 1
ATOM 657 C CA . ARG A 1 85 ? -0.664 -2.487 9.614 1.00 45.19 85 ARG A CA 1
ATOM 658 C C . ARG A 1 85 ? -0.794 -2.672 8.098 1.00 45.19 85 ARG A C 1
ATOM 660 O O . ARG A 1 85 ? -0.162 -3.561 7.541 1.00 45.19 85 ARG A O 1
ATOM 667 N N . TYR A 1 86 ? -1.576 -1.806 7.451 1.00 43.22 86 TYR A N 1
ATOM 668 C CA . TYR A 1 86 ? -1.818 -1.786 6.005 1.00 43.22 86 TYR A CA 1
ATOM 669 C C . TYR A 1 86 ? -1.147 -0.610 5.283 1.00 43.22 86 TYR A C 1
ATOM 671 O O . TYR A 1 86 ? -1.259 -0.513 4.069 1.00 43.22 86 TYR A O 1
ATOM 679 N N . LEU A 1 87 ? -0.407 0.261 5.969 1.00 42.97 87 LEU A N 1
ATOM 680 C CA . LEU A 1 87 ? 0.364 1.336 5.345 1.00 42.97 87 LEU A CA 1
ATOM 681 C C . LEU A 1 87 ? 1.425 0.822 4.353 1.00 42.97 87 LEU A C 1
ATOM 683 O O . LEU A 1 87 ? 1.661 1.530 3.379 1.00 42.97 87 LEU A O 1
ATOM 687 N N . PRO A 1 88 ? 2.011 -0.390 4.497 1.00 44.56 88 PRO A N 1
ATOM 688 C CA . PRO A 1 88 ? 2.819 -0.956 3.421 1.00 4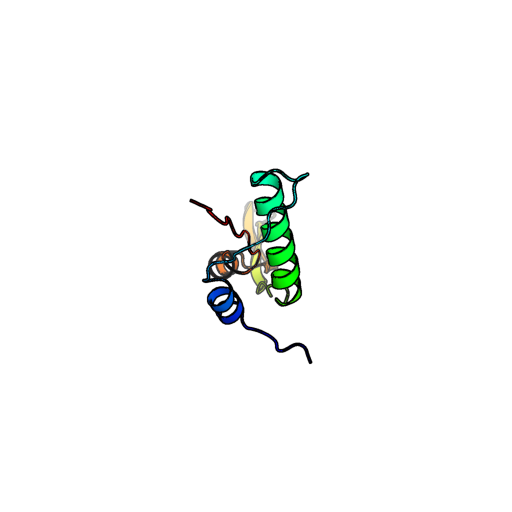4.56 88 PRO A CA 1
ATOM 689 C C . PRO A 1 88 ? 1.989 -1.669 2.331 1.00 44.56 88 PRO A C 1
ATOM 691 O O . PRO A 1 88 ? 2.569 -2.166 1.374 1.00 44.56 88 PRO A O 1
ATOM 694 N N . LEU A 1 89 ? 0.657 -1.764 2.462 1.00 43.44 89 LEU A N 1
ATOM 695 C CA . LEU A 1 89 ? -0.197 -2.667 1.666 1.00 43.44 89 LEU A CA 1
ATOM 696 C C . LEU A 1 89 ? -1.390 -1.995 0.957 1.00 43.44 89 LEU A C 1
ATOM 698 O O . LEU A 1 89 ? -1.911 -2.558 0.001 1.00 43.44 89 LEU A O 1
ATOM 702 N N . GLY A 1 90 ? -1.846 -0.822 1.404 1.00 40.94 90 GLY A N 1
ATOM 703 C CA . GLY A 1 90 ? -3.003 -0.109 0.837 1.00 40.94 90 GLY A CA 1
ATOM 704 C C . GLY A 1 90 ? -2.651 0.827 -0.317 1.00 40.94 90 GLY A C 1
ATOM 705 O O . GLY A 1 90 ? -3.521 1.298 -1.040 1.00 40.94 90 GLY A O 1
ATOM 706 N N . CYS A 1 91 ? -1.366 1.081 -0.506 1.00 40.22 91 CYS A N 1
ATOM 707 C CA . CYS A 1 91 ? -0.838 1.713 -1.689 1.00 40.22 91 CYS A CA 1
ATOM 708 C C . CYS A 1 91 ? 0.547 1.109 -1.847 1.00 40.22 91 CYS A C 1
ATOM 710 O O . CYS A 1 91 ? 1.397 1.305 -0.976 1.00 40.22 91 CYS A O 1
ATOM 712 N N . CYS A 1 92 ? 0.787 0.353 -2.918 1.00 42.12 92 CYS A N 1
ATOM 713 C CA . CYS A 1 92 ? 2.150 0.118 -3.366 1.00 42.12 92 CYS A CA 1
ATOM 714 C C . CYS A 1 92 ? 2.740 1.477 -3.781 1.00 42.12 92 CYS A C 1
ATOM 716 O O . CYS A 1 92 ? 2.906 1.761 -4.965 1.00 42.12 92 CYS A O 1
ATOM 718 N N . ILE A 1 93 ? 3.062 2.345 -2.816 1.00 42.44 93 ILE A N 1
ATOM 719 C CA . ILE A 1 93 ? 4.059 3.393 -3.001 1.00 42.44 93 ILE A CA 1
ATOM 720 C C . ILE A 1 93 ? 5.381 2.636 -2.991 1.00 42.44 93 ILE A C 1
ATOM 722 O O . ILE A 1 93 ? 6.118 2.612 -2.012 1.00 42.44 93 ILE A O 1
ATOM 726 N N . ALA A 1 94 ? 5.627 1.907 -4.076 1.00 41.91 94 ALA A N 1
ATOM 727 C CA . ALA A 1 94 ? 6.924 1.343 -4.341 1.00 41.91 94 ALA A CA 1
ATOM 728 C C . ALA A 1 94 ? 7.825 2.528 -4.689 1.00 41.91 94 ALA A C 1
ATOM 730 O O . ALA A 1 94 ? 7.909 2.959 -5.838 1.00 41.91 94 ALA A O 1
ATOM 731 N N . THR A 1 95 ? 8.494 3.091 -3.688 1.00 39.00 95 THR A N 1
ATOM 732 C CA . THR A 1 95 ? 9.773 3.751 -3.931 1.00 39.00 95 THR A CA 1
ATOM 733 C C . THR A 1 95 ? 10.738 2.657 -4.359 1.00 39.00 95 THR A C 1
ATOM 735 O O . THR A 1 95 ? 11.364 2.002 -3.531 1.00 39.00 95 THR A O 1
ATOM 738 N N . VAL A 1 96 ? 10.792 2.402 -5.666 1.00 41.62 96 VAL A N 1
ATOM 739 C CA . VAL A 1 96 ? 11.824 1.553 -6.251 1.00 41.62 96 VAL A CA 1
ATOM 740 C C . VAL A 1 96 ? 13.094 2.390 -6.300 1.00 41.62 96 VAL A C 1
ATOM 742 O O . VAL A 1 96 ? 13.300 3.183 -7.222 1.00 41.62 96 VAL A O 1
ATOM 745 N N . SER A 1 97 ? 13.910 2.260 -5.257 1.00 36.31 97 SER A N 1
ATOM 746 C CA . SER A 1 97 ? 15.290 2.729 -5.278 1.00 36.31 97 SER A CA 1
ATOM 747 C C . SER A 1 97 ? 16.046 1.867 -6.281 1.00 36.31 97 SER A C 1
ATOM 749 O O . SER A 1 97 ? 16.253 0.677 -6.067 1.00 36.31 97 SER A O 1
ATOM 751 N N . PHE A 1 98 ? 16.380 2.463 -7.418 1.00 39.00 98 PHE A N 1
ATOM 752 C CA . PHE A 1 98 ? 17.361 1.906 -8.334 1.00 39.00 98 PHE A CA 1
ATOM 753 C C . PHE A 1 98 ? 18.689 2.575 -7.997 1.00 39.00 98 PHE A C 1
ATOM 755 O O . PHE A 1 98 ? 18.879 3.720 -8.427 1.00 39.00 98 PHE A O 1
ATOM 762 N N . ASP A 1 99 ? 19.530 1.885 -7.228 1.00 39.47 99 ASP A N 1
ATOM 763 C CA . ASP A 1 99 ? 20.960 2.205 -7.135 1.00 39.47 99 ASP A CA 1
ATOM 764 C C . ASP A 1 99 ? 21.619 2.181 -8.530 1.00 39.47 99 ASP A C 1
ATOM 766 O O . ASP A 1 99 ? 21.159 1.405 -9.410 1.00 39.47 99 ASP A O 1
#

pLDDT: mean 73.82, std 18.02, range [32.72, 91.81]

Radius of gyration: 22.41 Å; chains: 1; bounding box: 48×41×62 Å

Organism: Thelazia callipaeda (NCBI:txid103827)

Secondary structure (DSSP, 8-state):
------HHHHHHHHSS----PPPTTS-HHHHHHHHHHHHHHHHHHHSPPP-PPEEEEEEEEE-TTT--EEEEEEEEEE-HHHHHHHTTTSS--------

Sequence (99 aa):
MRNLTNASNIWNALHGILCVHKPRDMSLGALKRYLVSRICENANGLCLPAQIPLMEVPIVEPHPVSQAPVVVGLRKQPDYKYCKRYLPLGCCIATVSFD